Protein AF-A0A0G0QJK3-F1 (afdb_monomer)

Secondary structure (DSSP, 8-state):
-EEEE-TTT--EEEEPPPTTS-HHHHHHHHHSPPPPPHHHHHHHHHTTPPPP-GGGHHHHHHHHHGGGGGGG--

Nearest PDB structures (foldseek):
  8r4d-assembly1_A  TM=2.158E-01  e=7.347E+00  Chlorobaculum tepidum

Radius of gyration: 13.46 Å; Cα contacts (8 Å, |Δi|>4): 45; chains: 1; bounding box: 33×24×36 Å

Organism: NCBI:txid1618576

pLDDT: mean 92.13, std 5.13, range [59.69, 96.75]

Solvent-accessible surface area (backbone atoms only — not comparable to full-atom values): 4799 Å² total; per-residue (Å²): 111,46,82,43,73,38,88,88,76,68,47,77,46,81,39,81,76,59,92,85,53,64,61,67,62,57,52,45,48,50,76,59,65,78,89,74,54,71,67,56,53,52,52,33,54,76,68,74,51,82,82,84,48,68,89,45,44,65,61,55,39,36,74,73,55,37,93,65,29,76,82,71,71,120

Structure (mmCIF, N/CA/C/O backbone):
data_AF-A0A0G0QJK3-F1
#
_entry.id   AF-A0A0G0QJK3-F1
#
loop_
_atom_site.group_PDB
_atom_site.id
_atom_site.type_symbol
_atom_site.label_atom_id
_atom_site.label_alt_id
_atom_si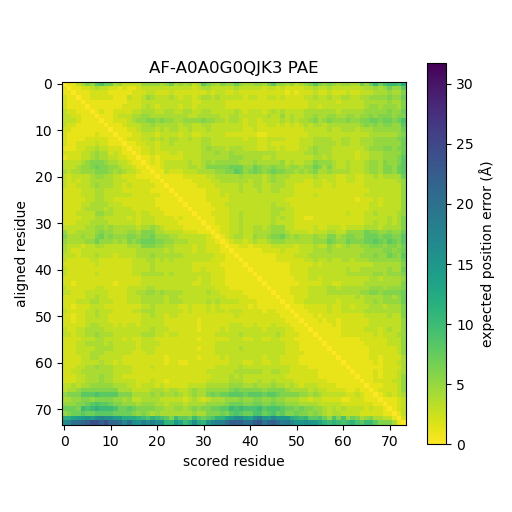te.label_comp_id
_atom_site.label_asym_id
_atom_site.label_entity_id
_atom_site.label_seq_id
_atom_site.pdbx_PDB_ins_code
_atom_site.Cartn_x
_atom_site.Cartn_y
_atom_site.Cartn_z
_atom_site.occupancy
_atom_site.B_iso_or_equiv
_atom_site.auth_seq_id
_atom_site.auth_comp_id
_atom_site.auth_asym_id
_atom_site.auth_atom_id
_atom_site.pdbx_PDB_model_num
ATOM 1 N N . MET A 1 1 ? 5.988 -3.490 1.179 1.00 88.38 1 MET A N 1
ATOM 2 C CA . MET A 1 1 ? 4.807 -4.200 1.737 1.00 88.38 1 MET A CA 1
ATOM 3 C C . MET A 1 1 ? 3.557 -3.431 1.332 1.00 88.38 1 MET A C 1
ATOM 5 O O . MET A 1 1 ? 3.683 -2.250 1.041 1.00 88.38 1 MET A O 1
ATOM 9 N N . ILE A 1 2 ? 2.387 -4.066 1.299 1.00 91.62 2 ILE A N 1
ATOM 10 C CA . ILE A 1 2 ? 1.091 -3.406 1.078 1.00 91.6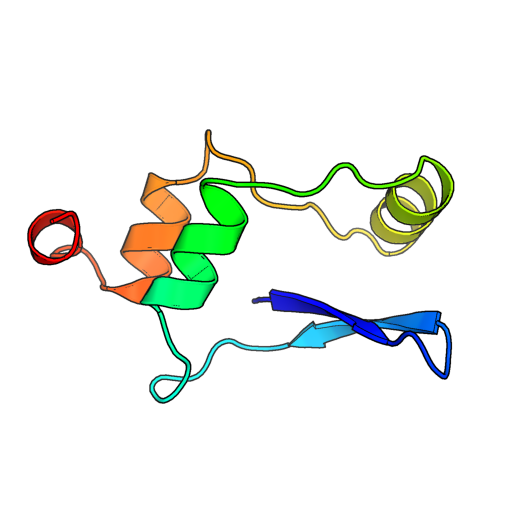2 2 ILE A CA 1
ATOM 11 C C . ILE A 1 2 ? 0.307 -3.417 2.381 1.00 91.62 2 ILE A C 1
ATOM 13 O O . ILE A 1 2 ? 0.216 -4.449 3.046 1.00 91.62 2 ILE A O 1
ATOM 17 N N . VAL A 1 3 ? -0.281 -2.277 2.721 1.00 93.88 3 VAL A N 1
ATOM 18 C CA . VAL A 1 3 ? -1.204 -2.163 3.847 1.00 93.88 3 VAL A CA 1
ATOM 19 C C . VAL A 1 3 ? -2.618 -2.444 3.349 1.00 93.88 3 VAL A C 1
ATOM 21 O O . VAL A 1 3 ? -3.102 -1.796 2.427 1.00 93.88 3 VAL A O 1
ATOM 24 N N . HIS A 1 4 ? -3.276 -3.423 3.959 1.00 93.00 4 HIS A N 1
ATOM 25 C CA . HIS A 1 4 ? -4.642 -3.832 3.644 1.00 93.00 4 HIS A CA 1
ATOM 26 C C . HIS A 1 4 ? -5.556 -3.560 4.840 1.00 93.00 4 HIS A C 1
ATOM 28 O O . HIS A 1 4 ? -5.266 -4.008 5.950 1.00 93.00 4 HIS A O 1
ATOM 34 N N . LEU A 1 5 ? -6.679 -2.879 4.593 1.00 92.81 5 LEU A N 1
ATOM 35 C CA . LEU A 1 5 ? -7.804 -2.758 5.519 1.00 92.81 5 LEU A CA 1
ATOM 36 C C . LEU A 1 5 ? -8.928 -3.710 5.088 1.00 92.81 5 LEU A C 1
ATOM 38 O O . LEU A 1 5 ? -9.573 -3.495 4.064 1.00 92.81 5 LEU A O 1
ATOM 42 N N . CYS A 1 6 ? -9.190 -4.747 5.881 1.00 94.81 6 CYS A N 1
ATOM 43 C CA . CYS A 1 6 ? -10.280 -5.677 5.602 1.00 94.81 6 CYS A CA 1
ATOM 44 C C . CYS A 1 6 ? -11.630 -5.046 5.953 1.00 94.81 6 CYS A C 1
ATOM 46 O O . CYS A 1 6 ? -11.887 -4.788 7.123 1.00 94.81 6 CYS A O 1
ATOM 48 N N . LEU A 1 7 ? -12.528 -4.880 4.982 1.00 91.81 7 LEU A N 1
ATOM 49 C CA . LEU A 1 7 ? -13.849 -4.276 5.219 1.00 91.81 7 LEU A CA 1
ATOM 50 C C . LEU A 1 7 ? -14.822 -5.178 6.001 1.00 91.81 7 LEU A C 1
ATOM 52 O O . LEU A 1 7 ? -15.828 -4.698 6.509 1.00 91.81 7 LEU A O 1
ATOM 56 N N . ASN A 1 8 ? -14.526 -6.477 6.123 1.00 96.75 8 ASN A N 1
ATOM 57 C CA . ASN A 1 8 ? -15.352 -7.410 6.892 1.00 96.75 8 ASN A CA 1
ATOM 58 C C . ASN A 1 8 ? -15.031 -7.382 8.396 1.00 96.75 8 ASN A C 1
ATOM 60 O O . ASN A 1 8 ? -15.932 -7.381 9.225 1.00 96.75 8 ASN A O 1
ATOM 64 N N . CYS A 1 9 ? -13.744 -7.382 8.764 1.00 95.62 9 CYS A N 1
ATOM 65 C CA . CYS A 1 9 ? -13.314 -7.444 10.169 1.00 95.62 9 CYS A CA 1
ATOM 66 C C . CYS A 1 9 ? -12.578 -6.189 10.652 1.00 95.62 9 CYS A C 1
ATOM 68 O O . CYS A 1 9 ? -12.067 -6.164 11.769 1.00 95.62 9 CYS A O 1
ATOM 70 N N . ASN A 1 10 ? -12.478 -5.162 9.806 1.00 93.31 10 ASN A N 1
ATOM 71 C CA . ASN A 1 10 ? -11.739 -3.923 10.036 1.00 93.31 10 ASN A CA 1
ATOM 72 C C . ASN A 1 10 ? -10.257 -4.113 10.378 1.00 93.31 10 ASN A C 1
ATOM 74 O O . ASN A 1 10 ? -9.616 -3.164 10.819 1.00 93.31 10 ASN A O 1
ATOM 78 N N . LYS A 1 11 ? -9.666 -5.295 10.176 1.00 95.44 11 LYS A N 1
ATOM 79 C CA . LYS A 1 11 ? -8.252 -5.534 10.482 1.00 95.44 11 LYS A CA 1
ATOM 80 C C . LYS A 1 11 ? -7.349 -4.807 9.483 1.00 95.44 11 LYS A C 1
ATOM 82 O O . LYS A 1 11 ? -7.555 -4.923 8.278 1.00 95.44 11 LYS A O 1
ATOM 87 N N . ILE A 1 12 ? -6.338 -4.112 10.006 1.00 95.75 12 ILE A N 1
ATOM 88 C CA . ILE A 1 12 ? -5.205 -3.600 9.230 1.00 95.75 12 ILE A CA 1
ATOM 89 C C . ILE A 1 12 ? -4.106 -4.666 9.258 1.00 95.75 12 ILE A C 1
ATOM 91 O O . ILE A 1 12 ? -3.773 -5.177 10.329 1.00 95.75 12 ILE A O 1
ATOM 95 N N . SER A 1 13 ? -3.575 -5.016 8.090 1.00 94.00 13 SER A N 1
ATOM 96 C CA . SER A 1 13 ? -2.478 -5.973 7.932 1.00 94.00 13 SER A CA 1
ATOM 97 C C . SER A 1 13 ? -1.441 -5.428 6.957 1.00 94.00 13 SER A C 1
ATOM 99 O O . SER A 1 13 ? -1.803 -4.896 5.909 1.00 94.00 13 SER A O 1
ATOM 101 N N . CYS A 1 14 ? -0.160 -5.625 7.262 1.00 93.62 14 CYS A N 1
ATOM 102 C CA . CYS A 1 14 ? 0.935 -5.374 6.330 1.00 93.62 14 CYS A CA 1
ATOM 103 C C . CYS A 1 14 ? 1.311 -6.687 5.639 1.00 93.62 14 CYS A C 1
ATOM 105 O O . CYS A 1 14 ? 1.846 -7.597 6.272 1.00 93.62 14 CYS A O 1
ATOM 107 N N . ASN A 1 15 ? 1.056 -6.778 4.338 1.00 91.62 15 ASN A N 1
ATOM 108 C CA . ASN A 1 15 ? 1.357 -7.952 3.529 1.00 91.62 15 ASN A CA 1
ATOM 109 C C . ASN A 1 15 ? 2.639 -7.736 2.719 1.00 91.62 15 ASN A C 1
ATOM 111 O O . ASN A 1 15 ? 2.916 -6.643 2.218 1.00 91.62 15 ASN A O 1
ATOM 115 N N . ARG A 1 16 ? 3.449 -8.786 2.583 1.00 92.25 16 ARG A N 1
ATOM 116 C CA . ARG A 1 16 ? 4.612 -8.767 1.693 1.00 92.25 16 ARG A CA 1
ATOM 117 C C . ARG A 1 16 ? 4.134 -8.710 0.237 1.00 92.25 16 ARG A C 1
ATOM 119 O O . ARG A 1 16 ? 3.171 -9.380 -0.100 1.00 92.25 16 ARG A O 1
ATOM 126 N N . ILE A 1 17 ? 4.842 -7.940 -0.589 1.00 91.56 17 ILE A N 1
ATOM 127 C CA . ILE A 1 17 ? 4.677 -7.967 -2.046 1.00 91.56 17 ILE A CA 1
ATOM 128 C C . ILE A 1 17 ? 5.484 -9.155 -2.583 1.00 91.56 17 ILE A C 1
ATOM 130 O O . ILE A 1 17 ? 6.659 -9.320 -2.225 1.00 91.56 17 ILE A O 1
ATOM 134 N N . ALA A 1 18 ? 4.851 -10.006 -3.376 1.00 89.19 18 ALA A N 1
ATOM 135 C CA . ALA A 1 18 ? 5.453 -11.147 -4.050 1.00 89.19 18 ALA A CA 1
ATOM 136 C C . ALA A 1 18 ? 5.758 -10.826 -5.524 1.00 89.19 18 ALA A C 1
ATOM 138 O O . ALA A 1 18 ? 5.339 -9.802 -6.055 1.00 89.19 18 ALA A O 1
ATOM 139 N N . GLY A 1 19 ? 6.548 -11.679 -6.182 1.00 86.50 19 GLY A N 1
ATOM 140 C CA . GLY A 1 19 ? 6.965 -11.445 -7.572 1.00 86.50 19 GLY A CA 1
ATOM 141 C C . GLY A 1 19 ? 5.846 -11.643 -8.599 1.00 86.50 19 GLY A C 1
ATOM 142 O O . GLY A 1 19 ? 5.952 -11.154 -9.718 1.00 86.50 19 GLY A O 1
ATOM 143 N N . ASP A 1 20 ? 4.791 -12.360 -8.222 1.00 90.12 20 ASP A N 1
ATOM 144 C CA . ASP A 1 20 ? 3.578 -12.602 -9.003 1.00 90.12 20 ASP A CA 1
ATOM 145 C C . ASP A 1 20 ? 2.469 -11.566 -8.743 1.00 90.12 20 ASP A C 1
ATOM 147 O O . ASP A 1 20 ? 1.441 -11.588 -9.423 1.00 90.12 20 ASP A O 1
ATOM 151 N N . ASP A 1 21 ? 2.679 -10.624 -7.816 1.00 92.12 21 ASP A N 1
ATOM 152 C CA . ASP A 1 21 ? 1.773 -9.492 -7.637 1.00 92.12 21 ASP A CA 1
ATOM 153 C C . ASP A 1 21 ? 1.824 -8.543 -8.844 1.00 92.12 21 ASP A C 1
ATOM 155 O O . ASP A 1 21 ? 2.854 -8.328 -9.486 1.00 92.12 21 ASP A O 1
ATOM 159 N N . ASN A 1 22 ? 0.693 -7.900 -9.134 1.00 92.62 22 ASN A N 1
ATOM 160 C CA . ASN A 1 22 ? 0.596 -6.969 -10.251 1.00 92.62 22 ASN A CA 1
ATOM 161 C C . ASN A 1 22 ? 1.223 -5.608 -9.901 1.00 92.62 22 ASN A C 1
ATOM 163 O O . ASN A 1 22 ? 0.571 -4.718 -9.344 1.00 92.62 22 ASN A O 1
ATOM 167 N N . SER A 1 23 ? 2.485 -5.428 -10.285 1.00 92.25 23 SER A N 1
ATOM 168 C CA . SER A 1 23 ? 3.257 -4.208 -10.031 1.00 92.25 23 SER A CA 1
ATOM 169 C C . SER A 1 23 ? 2.618 -2.937 -10.609 1.00 92.25 23 SER A C 1
ATOM 171 O O . SER A 1 23 ? 2.728 -1.870 -10.002 1.00 92.25 23 SER A O 1
ATOM 173 N N . TYR A 1 24 ? 1.902 -3.028 -11.738 1.00 91.62 24 TYR A N 1
ATOM 174 C CA . TYR A 1 24 ? 1.197 -1.889 -12.333 1.00 91.62 24 TYR A CA 1
ATOM 175 C C . TYR A 1 24 ? 0.123 -1.351 -11.382 1.00 91.62 24 TYR A C 1
ATOM 177 O O . TYR A 1 24 ? 0.126 -0.160 -11.064 1.00 91.62 24 TYR A O 1
ATOM 185 N N . ILE A 1 25 ? -0.729 -2.230 -10.843 1.00 91.94 25 ILE A N 1
ATOM 186 C CA . ILE A 1 25 ? -1.783 -1.841 -9.892 1.00 91.94 25 ILE A CA 1
ATOM 187 C C . ILE A 1 25 ? -1.182 -1.224 -8.624 1.00 91.94 25 ILE A C 1
ATOM 189 O O . ILE A 1 25 ? -1.677 -0.202 -8.149 1.00 91.94 25 ILE A O 1
ATOM 193 N N . ILE A 1 26 ? -0.074 -1.773 -8.119 1.00 92.06 26 ILE A N 1
ATOM 194 C CA . ILE A 1 26 ? 0.623 -1.220 -6.948 1.00 92.06 26 ILE A CA 1
ATOM 195 C C . ILE A 1 26 ? 1.108 0.208 -7.230 1.00 92.06 26 ILE A C 1
ATOM 197 O O . ILE A 1 26 ? 0.874 1.112 -6.428 1.00 92.06 26 ILE A O 1
ATOM 201 N N . THR A 1 27 ? 1.724 0.454 -8.391 1.00 92.56 27 THR A N 1
ATOM 202 C CA . THR A 1 27 ? 2.145 1.818 -8.753 1.00 92.56 27 THR A CA 1
ATOM 203 C C . THR A 1 27 ? 0.968 2.771 -8.963 1.00 92.56 27 THR A C 1
ATOM 205 O O . THR A 1 27 ? 1.093 3.963 -8.677 1.00 92.56 27 THR A O 1
ATOM 208 N N . CYS A 1 28 ? -0.188 2.276 -9.418 1.00 92.25 28 CYS A N 1
ATOM 209 C CA . CYS A 1 28 ? -1.400 3.083 -9.549 1.00 92.25 28 CYS A CA 1
ATOM 210 C C . CYS A 1 28 ? -1.923 3.579 -8.197 1.00 92.25 28 CYS A C 1
ATOM 212 O O . CYS A 1 28 ? -2.364 4.727 -8.143 1.00 92.25 28 CYS A O 1
ATOM 214 N N . LEU A 1 29 ? -1.828 2.773 -7.130 1.00 90.75 29 LEU A N 1
ATOM 215 C CA . LEU A 1 29 ? -2.206 3.186 -5.769 1.00 90.75 29 LEU A CA 1
ATOM 216 C C . LEU A 1 29 ? -1.352 4.358 -5.272 1.00 90.75 29 LEU A C 1
ATOM 218 O O . LEU A 1 29 ? -1.871 5.280 -4.653 1.00 90.75 29 LEU A O 1
ATOM 222 N N . LEU A 1 30 ? -0.053 4.355 -5.587 1.00 92.06 30 LEU A N 1
ATOM 223 C CA . LEU A 1 30 ? 0.844 5.454 -5.223 1.00 92.06 30 LEU A CA 1
ATOM 224 C C . LEU A 1 30 ? 0.561 6.727 -6.034 1.00 92.06 30 LEU A C 1
ATOM 226 O O . LEU A 1 30 ? 0.599 7.837 -5.507 1.00 92.06 30 LEU A O 1
ATOM 230 N N . LYS A 1 31 ? 0.283 6.570 -7.335 1.00 92.31 31 LYS A N 1
ATOM 231 C CA . LYS A 1 31 ? -0.018 7.689 -8.241 1.00 92.31 31 LYS A CA 1
ATOM 232 C C . LYS A 1 31 ? -1.368 8.334 -7.934 1.00 92.31 31 LYS A C 1
ATOM 234 O O . LYS A 1 31 ? -1.486 9.547 -8.050 1.00 92.31 31 LYS A O 1
ATOM 239 N N . ASN A 1 32 ? -2.357 7.541 -7.533 1.00 92.44 32 ASN A N 1
ATOM 240 C CA . ASN A 1 32 ? -3.723 7.992 -7.277 1.00 92.44 32 ASN A CA 1
ATOM 241 C C . ASN A 1 32 ? -4.144 7.581 -5.858 1.00 92.44 32 ASN A C 1
ATOM 243 O O . ASN A 1 32 ? -4.956 6.666 -5.707 1.00 92.44 32 ASN A O 1
ATOM 247 N N . PRO A 1 33 ? -3.570 8.206 -4.815 1.00 88.94 33 PRO A N 1
ATOM 248 C CA . PRO A 1 33 ? -3.869 7.831 -3.443 1.00 88.94 33 PRO A CA 1
ATOM 249 C C . PRO A 1 33 ? -5.316 8.183 -3.091 1.00 88.94 33 PRO A C 1
ATOM 251 O O . PRO A 1 33 ? -5.801 9.276 -3.390 1.00 88.94 33 PRO A O 1
ATOM 254 N N . GLU A 1 34 ? -5.999 7.267 -2.409 1.00 86.19 34 GLU A N 1
ATOM 255 C CA . GLU A 1 34 ? -7.302 7.559 -1.820 1.00 86.19 34 GLU A CA 1
ATOM 256 C C . GLU A 1 34 ? -7.158 8.441 -0.575 1.00 86.19 34 GLU A C 1
ATOM 258 O O . GLU A 1 34 ? -6.185 8.353 0.180 1.00 86.19 34 GLU A O 1
ATOM 263 N N . SER A 1 35 ? -8.160 9.287 -0.329 1.00 89.31 35 SER A N 1
ATOM 264 C CA . SER A 1 35 ? -8.229 10.049 0.915 1.00 89.31 35 SER A CA 1
ATOM 265 C C . SER A 1 35 ? -8.602 9.117 2.065 1.00 89.31 35 SER A C 1
ATOM 267 O O . SER A 1 35 ? -9.691 8.545 2.092 1.00 89.31 35 SER A O 1
ATOM 269 N N . LEU A 1 36 ? -7.699 8.978 3.034 1.00 91.31 36 LEU A N 1
ATOM 270 C CA . LEU A 1 36 ? -7.956 8.205 4.242 1.00 91.31 36 LEU A CA 1
ATOM 271 C C . LEU A 1 36 ? -8.664 9.062 5.289 1.00 91.31 36 LEU A C 1
ATOM 273 O O . LEU A 1 36 ? -8.334 10.230 5.508 1.00 91.31 36 LEU A O 1
ATOM 277 N N . THR A 1 37 ? -9.624 8.462 5.988 1.00 94.06 37 THR A N 1
ATOM 278 C CA . THR A 1 37 ? -10.282 9.122 7.116 1.00 94.06 37 THR A CA 1
ATOM 279 C C . THR A 1 37 ? -9.295 9.332 8.266 1.00 94.06 37 THR A C 1
ATOM 281 O O . THR A 1 37 ? -8.332 8.580 8.438 1.00 94.06 37 THR A O 1
ATOM 284 N N . ARG A 1 38 ? -9.565 10.332 9.117 1.00 94.94 38 ARG A N 1
ATOM 285 C CA . ARG A 1 38 ? -8.760 10.580 10.329 1.00 94.94 38 ARG A CA 1
ATOM 286 C C . ARG A 1 38 ? -8.668 9.344 11.222 1.00 94.94 38 ARG A C 1
ATOM 288 O O . ARG A 1 38 ? -7.610 9.080 11.772 1.00 94.94 38 ARG A O 1
ATOM 295 N N . GLU A 1 39 ? -9.751 8.575 11.319 1.00 95.19 39 GLU A N 1
ATOM 296 C CA . GLU A 1 39 ? -9.778 7.327 12.081 1.00 95.19 39 GLU A CA 1
ATOM 297 C C . GLU A 1 39 ? -8.745 6.321 11.560 1.00 95.19 39 GLU A C 1
ATOM 299 O O . GLU A 1 39 ? -7.963 5.784 12.343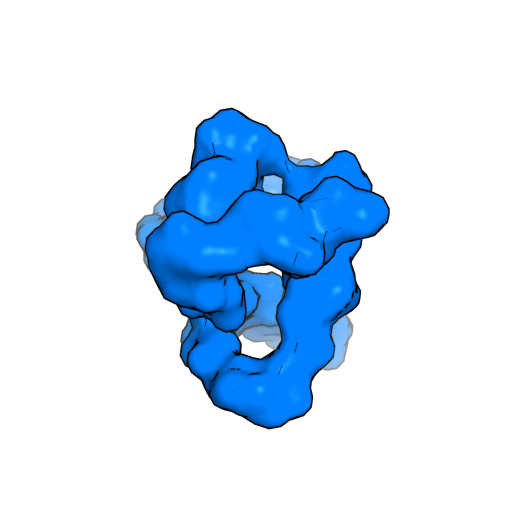 1.00 95.19 39 GLU A O 1
ATOM 304 N N . ILE A 1 40 ? -8.689 6.096 10.241 1.00 94.50 40 ILE A N 1
ATOM 305 C CA . ILE A 1 40 ? -7.716 5.175 9.639 1.00 94.50 40 ILE A CA 1
ATOM 306 C C . ILE A 1 40 ? -6.289 5.669 9.893 1.00 94.50 40 ILE A C 1
ATOM 308 O O . ILE A 1 40 ? -5.440 4.881 10.303 1.00 94.50 40 ILE A O 1
ATOM 312 N N . ILE A 1 41 ? -6.038 6.971 9.732 1.00 94.56 41 ILE A N 1
ATOM 313 C CA . ILE A 1 41 ? -4.721 7.577 9.980 1.00 94.56 41 ILE A CA 1
ATOM 314 C C . ILE A 1 41 ? -4.279 7.361 11.435 1.00 94.56 41 ILE A C 1
ATOM 316 O O . ILE A 1 41 ? -3.163 6.904 11.681 1.00 94.56 41 ILE A O 1
ATOM 320 N N . THR A 1 42 ? -5.158 7.616 12.408 1.00 95.88 42 THR A N 1
ATOM 321 C CA . THR A 1 42 ? -4.858 7.381 13.830 1.00 95.88 42 THR A CA 1
ATOM 322 C C . THR A 1 42 ? -4.570 5.907 14.113 1.00 95.88 42 THR A C 1
ATOM 324 O O . THR A 1 42 ? -3.659 5.594 14.880 1.00 95.88 42 THR A O 1
ATOM 327 N N . ARG A 1 43 ? -5.304 4.987 13.480 1.00 96.69 43 ARG A N 1
ATOM 328 C CA . ARG A 1 43 ? -5.090 3.543 13.648 1.00 96.69 43 ARG A CA 1
ATOM 329 C C . ARG A 1 43 ? -3.763 3.070 13.055 1.00 96.69 43 ARG A C 1
ATOM 331 O O . ARG A 1 43 ? -3.114 2.229 13.670 1.00 96.69 43 ARG A O 1
ATOM 338 N N . LEU A 1 44 ? -3.357 3.609 11.905 1.00 96.06 44 LEU A N 1
ATOM 339 C CA . LEU A 1 44 ? -2.051 3.334 11.295 1.00 96.06 44 LEU A CA 1
ATOM 340 C C . LEU A 1 44 ? -0.912 3.825 12.195 1.00 96.06 44 LEU A C 1
ATOM 342 O O . LEU A 1 44 ? -0.015 3.049 12.521 1.00 96.06 44 LEU A O 1
ATOM 346 N N . ALA A 1 45 ? -1.010 5.062 12.692 1.00 94.81 45 ALA A N 1
ATOM 347 C CA . ALA A 1 45 ? -0.034 5.630 13.622 1.00 94.81 45 ALA A CA 1
ATOM 348 C C . ALA A 1 45 ? 0.074 4.812 14.922 1.00 94.81 45 ALA A C 1
ATOM 350 O O . ALA A 1 45 ? 1.176 4.523 15.385 1.00 94.81 45 ALA A O 1
ATOM 351 N N . GLY A 1 46 ? -1.062 4.365 15.473 1.00 96.31 46 GLY A N 1
ATOM 352 C CA . GLY A 1 46 ? -1.101 3.495 16.654 1.00 96.31 46 GLY A CA 1
ATOM 353 C C . GLY A 1 46 ? -0.482 2.106 16.444 1.00 96.31 46 GLY A C 1
ATOM 354 O O . GLY A 1 46 ? -0.157 1.439 17.422 1.00 96.31 46 GLY A O 1
ATOM 355 N N . GLN A 1 47 ? -0.299 1.674 15.193 1.00 95.75 47 GLN A N 1
ATOM 356 C CA . GLN A 1 47 ? 0.399 0.435 14.822 1.00 95.75 47 GLN A CA 1
ATOM 357 C C . GLN A 1 47 ? 1.828 0.685 14.321 1.00 95.75 47 GLN A C 1
ATOM 359 O O . GLN A 1 47 ? 2.467 -0.244 13.831 1.00 95.75 47 GLN A O 1
ATOM 364 N N . SER A 1 48 ? 2.322 1.925 14.418 1.00 95.56 48 SER A N 1
ATOM 365 C CA . SER A 1 48 ? 3.623 2.336 13.876 1.00 95.56 48 SER A CA 1
ATOM 366 C C . SER A 1 48 ? 3.771 2.031 12.378 1.00 95.56 48 SER A C 1
ATOM 368 O O . SER A 1 48 ? 4.853 1.685 11.910 1.00 95.56 48 SER A O 1
ATOM 370 N N . ILE A 1 49 ? 2.670 2.143 11.626 1.00 94.88 49 ILE A N 1
ATOM 371 C CA . ILE A 1 49 ? 2.650 1.987 10.171 1.00 94.88 49 ILE A CA 1
ATOM 372 C C . ILE A 1 49 ? 2.714 3.375 9.538 1.00 94.88 49 ILE A C 1
ATOM 374 O O . ILE A 1 49 ? 1.785 4.172 9.676 1.00 94.88 49 ILE A O 1
ATOM 378 N N . GLU A 1 50 ? 3.788 3.627 8.802 1.00 93.25 50 GLU A N 1
ATOM 379 C CA . GLU A 1 50 ? 3.950 4.806 7.957 1.00 93.25 50 GLU A CA 1
ATOM 380 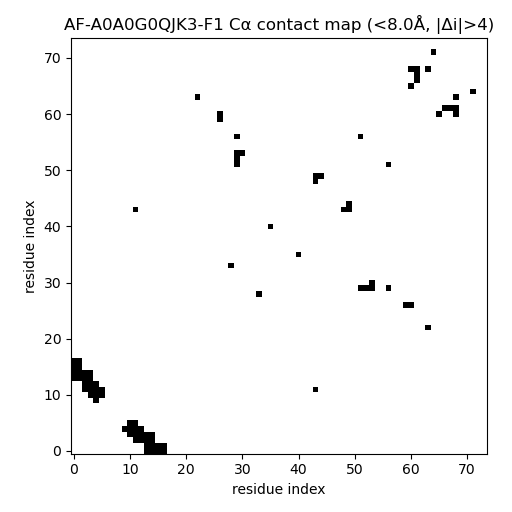C C . GLU A 1 50 ? 3.618 4.445 6.504 1.00 93.25 50 GLU A C 1
ATOM 382 O O . GLU A 1 50 ? 4.072 3.421 5.986 1.00 93.25 50 GLU A O 1
ATOM 387 N N . LEU A 1 51 ? 2.765 5.245 5.860 1.00 93.31 51 LEU A N 1
ATOM 388 C CA . LEU A 1 51 ? 2.389 5.031 4.465 1.00 93.31 51 LEU A CA 1
ATOM 389 C C . LEU A 1 51 ? 3.312 5.815 3.543 1.00 93.31 51 LEU A C 1
ATOM 391 O O . LEU A 1 51 ? 3.504 7.013 3.730 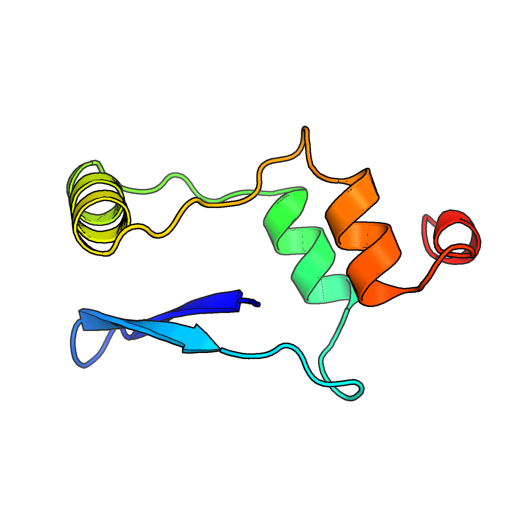1.00 93.31 51 LEU A O 1
ATOM 395 N N . LEU A 1 52 ? 3.794 5.135 2.505 1.00 93.94 52 LEU A N 1
ATOM 396 C CA . LEU A 1 52 ? 4.554 5.760 1.433 1.00 93.94 52 LEU A CA 1
ATOM 397 C C . LEU A 1 52 ? 3.658 6.687 0.610 1.00 93.94 52 LEU A C 1
ATOM 399 O O . LEU A 1 52 ? 2.490 6.391 0.332 1.00 93.94 52 LEU A O 1
ATOM 403 N N . THR A 1 53 ? 4.237 7.803 0.199 1.00 93.25 53 THR A N 1
ATOM 404 C CA . THR A 1 53 ? 3.604 8.860 -0.583 1.00 93.25 53 THR A CA 1
ATOM 405 C C . THR A 1 53 ? 4.267 8.980 -1.952 1.00 93.25 53 THR A C 1
ATOM 407 O O . THR A 1 53 ? 5.236 8.295 -2.273 1.00 93.25 53 THR A O 1
ATOM 410 N N . GLN A 1 54 ? 3.777 9.894 -2.790 1.00 93.88 54 GLN A N 1
ATOM 411 C CA . GLN A 1 54 ? 4.397 10.165 -4.089 1.00 93.88 54 GLN A CA 1
ATOM 412 C C . GLN A 1 54 ? 5.865 10.625 -3.985 1.00 93.88 54 GLN A C 1
ATOM 414 O O . GLN A 1 54 ? 6.623 10.429 -4.937 1.00 93.88 54 GLN A O 1
ATOM 419 N N . ILE A 1 55 ? 6.278 11.195 -2.845 1.00 95.81 55 ILE A N 1
ATOM 420 C CA . ILE A 1 55 ? 7.675 11.584 -2.584 1.00 95.81 55 ILE A CA 1
ATOM 421 C C . ILE A 1 55 ? 8.584 10.346 -2.570 1.00 95.81 55 ILE A C 1
ATOM 423 O O . ILE A 1 55 ? 9.705 10.401 -3.065 1.00 95.81 55 ILE A O 1
ATOM 427 N N . ASP A 1 56 ? 8.056 9.206 -2.128 1.00 95.19 56 ASP A N 1
ATOM 428 C CA . ASP A 1 56 ? 8.773 7.934 -1.987 1.00 95.19 56 ASP A CA 1
ATOM 429 C C . ASP A 1 56 ? 8.726 7.086 -3.274 1.00 95.19 56 ASP A C 1
ATOM 431 O O . ASP A 1 56 ? 9.044 5.895 -3.284 1.00 95.19 56 ASP A O 1
ATOM 435 N N . SER A 1 57 ? 8.296 7.681 -4.391 1.00 93.81 57 SER A N 1
ATOM 436 C CA . SER A 1 57 ? 8.058 6.965 -5.649 1.00 93.81 57 SER A CA 1
ATOM 437 C C . SER A 1 57 ? 9.284 6.245 -6.195 1.00 93.81 57 SER A C 1
ATOM 439 O O . SER A 1 57 ? 9.148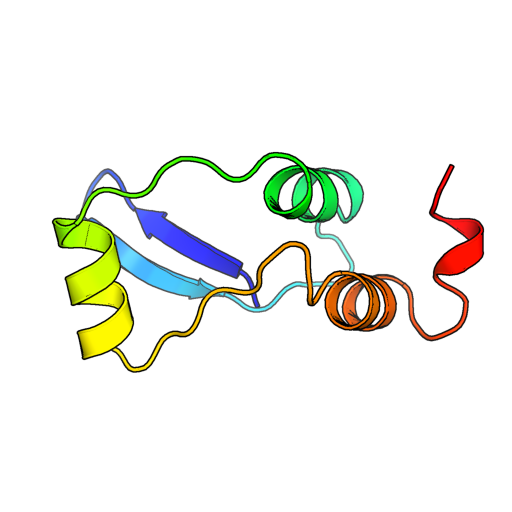 5.130 -6.698 1.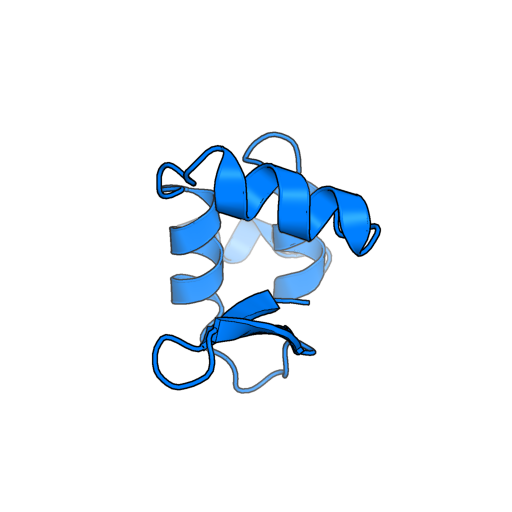00 93.81 57 SER A O 1
ATOM 441 N N . GLU A 1 58 ? 10.473 6.831 -6.078 1.00 94.56 58 GLU A N 1
ATOM 442 C CA . GLU A 1 58 ? 11.706 6.168 -6.497 1.00 94.56 58 GLU A CA 1
ATOM 443 C C . GLU A 1 58 ? 11.967 4.894 -5.682 1.00 94.56 58 GLU A C 1
ATOM 445 O O . GLU A 1 58 ? 12.226 3.843 -6.267 1.00 94.56 58 GLU A O 1
ATOM 450 N N . GLU A 1 59 ? 11.816 4.945 -4.356 1.00 93.94 59 GLU A N 1
ATOM 451 C CA . GLU A 1 59 ? 12.010 3.783 -3.481 1.00 93.94 59 GLU A CA 1
ATOM 452 C C . GLU A 1 59 ? 11.002 2.668 -3.788 1.00 93.94 59 GLU A C 1
ATOM 454 O O . GLU A 1 59 ? 11.370 1.490 -3.881 1.00 93.94 59 GLU A O 1
ATOM 459 N N . VAL A 1 60 ? 9.737 3.031 -4.021 1.00 93.62 60 VAL A N 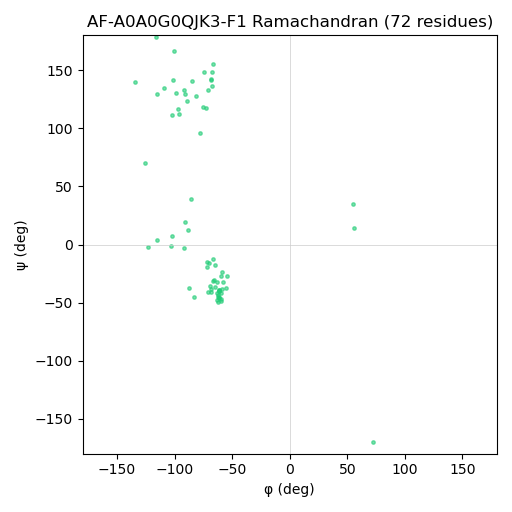1
ATOM 460 C CA . VAL A 1 60 ? 8.695 2.075 -4.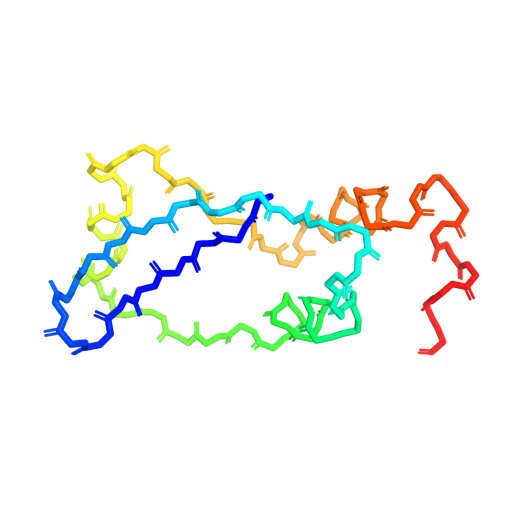423 1.00 93.62 60 VAL A CA 1
ATOM 461 C C . VAL A 1 60 ? 9.046 1.411 -5.753 1.00 93.62 60 VAL A C 1
ATOM 463 O O . VAL A 1 60 ? 8.938 0.191 -5.885 1.00 93.62 60 VAL A O 1
ATOM 466 N N . LEU A 1 61 ? 9.489 2.186 -6.744 1.00 94.00 61 LEU A N 1
ATOM 467 C CA . LEU A 1 61 ? 9.831 1.663 -8.065 1.00 94.00 61 LEU A CA 1
ATOM 468 C C . LEU A 1 61 ? 11.073 0.771 -8.032 1.00 94.00 61 LEU A C 1
ATOM 470 O O . LEU A 1 61 ? 11.060 -0.294 -8.651 1.00 94.00 61 LEU A O 1
ATOM 474 N N . VAL A 1 62 ? 12.104 1.149 -7.274 1.00 94.06 62 VAL A N 1
ATOM 475 C CA . VAL A 1 62 ? 13.281 0.299 -7.038 1.00 94.06 62 VAL A CA 1
ATOM 476 C C . VAL A 1 62 ? 12.876 -0.999 -6.340 1.00 94.06 62 VAL A C 1
ATOM 478 O O . VAL A 1 62 ? 13.351 -2.069 -6.714 1.00 94.06 62 VAL A O 1
ATOM 481 N N . SER A 1 63 ? 11.958 -0.938 -5.377 1.00 91.06 63 SER A N 1
ATOM 482 C CA . SER A 1 63 ? 11.472 -2.127 -4.666 1.00 91.06 63 SER A CA 1
ATOM 483 C C . SER A 1 63 ? 10.669 -3.082 -5.556 1.00 91.06 63 SER A C 1
ATOM 485 O O . SER A 1 63 ? 10.688 -4.289 -5.326 1.00 91.06 63 SER A O 1
ATOM 487 N N . LEU A 1 64 ? 9.956 -2.560 -6.561 1.00 92.00 64 LEU A N 1
ATOM 488 C CA . LEU A 1 64 ? 9.132 -3.358 -7.477 1.00 92.00 64 LEU A CA 1
ATOM 489 C C . LEU A 1 64 ? 9.909 -3.895 -8.685 1.00 92.00 64 LEU A C 1
ATOM 491 O O . LEU A 1 64 ? 9.651 -5.011 -9.129 1.00 92.00 64 LEU A O 1
ATOM 495 N N . TYR A 1 65 ? 10.835 -3.107 -9.230 1.00 92.00 65 TYR A N 1
ATOM 496 C CA . TYR A 1 65 ? 11.474 -3.377 -10.524 1.00 92.00 65 TYR A CA 1
ATOM 497 C C . TYR A 1 65 ? 13.008 -3.459 -10.454 1.00 92.00 65 TYR A C 1
ATOM 499 O O . TYR A 1 65 ? 13.662 -3.704 -11.470 1.00 92.00 65 TYR A O 1
ATOM 507 N N . GLY A 1 66 ? 13.599 -3.244 -9.277 1.00 92.50 66 GLY A N 1
ATOM 508 C CA . GLY A 1 66 ? 15.043 -3.094 -9.104 1.00 92.50 66 GLY A CA 1
ATOM 509 C C . GLY A 1 66 ? 15.572 -1.762 -9.646 1.00 92.50 66 GLY A C 1
ATOM 510 O O . GLY A 1 66 ? 14.825 -0.866 -10.029 1.00 92.50 66 GLY A O 1
ATOM 511 N N . TYR A 1 67 ? 16.897 -1.625 -9.721 1.00 94.38 67 TYR A N 1
ATOM 512 C CA . TYR A 1 67 ? 17.547 -0.389 -10.183 1.00 94.38 67 TYR A CA 1
ATOM 513 C C . TYR A 1 67 ? 17.307 -0.058 -11.669 1.00 94.38 67 TYR A C 1
ATOM 515 O O . TYR A 1 67 ? 17.557 1.070 -12.085 1.00 94.38 67 TYR A O 1
ATOM 523 N N . ASP A 1 68 ? 16.778 -0.999 -12.461 1.00 92.88 68 ASP A N 1
ATOM 524 C CA . ASP A 1 68 ? 16.398 -0.784 -13.868 1.00 92.88 68 ASP A CA 1
ATOM 525 C C . ASP A 1 68 ? 14.924 -0.335 -14.018 1.00 92.88 68 ASP A C 1
ATOM 527 O O . ASP A 1 68 ? 14.323 -0.431 -15.093 1.00 92.88 68 ASP A O 1
ATOM 531 N N . TYR A 1 69 ? 14.312 0.173 -12.935 1.00 92.75 69 TYR A N 1
ATOM 532 C CA . TYR A 1 69 ? 12.892 0.549 -12.881 1.00 92.75 69 TYR A CA 1
ATOM 533 C C . TYR A 1 69 ? 12.460 1.541 -13.968 1.00 92.75 69 TYR A C 1
ATOM 535 O O . TYR A 1 69 ? 11.301 1.550 -14.382 1.00 92.75 69 TYR A O 1
ATOM 543 N N . ARG A 1 70 ? 13.388 2.365 -14.468 1.00 91.50 70 ARG A N 1
ATOM 544 C CA . ARG A 1 70 ? 13.120 3.384 -15.495 1.00 91.50 70 ARG A CA 1
ATOM 545 C C . ARG A 1 70 ? 12.575 2.785 -16.793 1.00 91.50 70 ARG A C 1
ATOM 547 O O . ARG A 1 70 ? 11.806 3.441 -17.487 1.00 91.50 70 ARG A O 1
ATOM 554 N N . ARG A 1 71 ? 12.895 1.524 -17.106 1.00 89.75 71 ARG A N 1
ATOM 555 C CA . ARG A 1 71 ? 12.357 0.824 -18.292 1.00 89.75 71 ARG A CA 1
ATOM 556 C C . ARG A 1 71 ? 10.869 0.485 -18.181 1.00 89.75 71 ARG A C 1
ATOM 558 O O . ARG A 1 71 ? 10.240 0.190 -19.198 1.00 89.75 71 ARG A O 1
ATOM 565 N N . TYR A 1 72 ? 10.322 0.547 -16.970 1.00 82.31 72 TYR A N 1
ATOM 566 C CA . TYR A 1 72 ? 8.936 0.218 -16.643 1.00 82.31 72 TYR A CA 1
ATOM 567 C C . TYR A 1 72 ? 8.059 1.466 -16.430 1.00 82.31 72 TYR A C 1
ATOM 569 O O . TYR A 1 72 ? 6.857 1.333 -16.224 1.00 82.31 72 TYR A O 1
ATOM 577 N N . GLN A 1 73 ? 8.622 2.679 -16.526 1.00 72.12 73 GLN A N 1
ATOM 578 C CA . GLN A 1 73 ? 7.899 3.957 -16.391 1.00 72.12 73 GLN A CA 1
ATOM 579 C C . GLN A 1 73 ? 7.264 4.452 -17.711 1.00 72.12 73 GLN A C 1
ATOM 581 O O . GLN A 1 73 ? 7.318 5.644 -18.006 1.00 72.12 73 GLN A O 1
ATOM 586 N N . LYS A 1 74 ? 6.698 3.551 -18.522 1.00 59.69 74 LYS A N 1
ATOM 587 C CA . LYS A 1 74 ? 6.005 3.934 -19.766 1.00 59.69 74 LYS A CA 1
ATOM 588 C C . LYS A 1 74 ? 4.677 4.640 -19.507 1.00 59.69 74 LYS A C 1
ATOM 590 O O . LYS A 1 74 ? 4.004 4.286 -18.512 1.00 59.69 74 LYS A O 1
#

Sequence (74 aa):
MIVHLCLNCNKISCNRIAGDDNSYIITCLLKNPESLTREIITRLAGQSIELLTQIDSEEVLVSLYGYDYRRYQK

Mean predicted aligned error: 3.3 Å

Foldseek 3Di:
DDWDQDPVPRDTDDDDDDLPDDLVVVLVCQVDPDDDDPVVVVVCVVVVHDDDHVVCSVVSQCVNPNPVSVVVPD